Protein AF-A0A453GRD1-F1 (afdb_monomer_lite)

Sequence (127 aa):
RAIRDCYRELGKIKGSVKLEPCDDDVVLDFDHTTMMFQKCTYQVGTLKFTRFIKRGLASSKDWAHNYHFVSALRHPAAMQVENFFHPECVVVSEVNGSFDKWLNTIETPELFTEEGDMCPILRKMVK

Foldseek 3Di:
DWWQFDDDPDDDLPFGWTKAFDPQQFDAAPVRDTDQWGWIWTDRHPDIDIWIKHFDDLVDPCQVVCLVVQQPDDDPLDWHFDGAIPPGMTTIHDDRHDPVSVVVVDDPCQQAPPVGHGDVVVVVSVD

Radius of gyration: 18.08 Å; chains: 1; bounding box: 41×34×55 Å

Organism: Aegilops tauschii subsp. strangulata (NCBI:txid200361)

pLDDT: mean 70.72, std 14.49, range [31.41, 90.38]

Secondary structure (DSSP, 8-state):
-PPPB----S----S-EEEEEEEEEEEE-TTSPEEEEEEEEEEETTEEEEEEEEEPPTT-TTHHHHHHHHHH---TTS--EEEEETTTEEEE------HHHHHHHS-GGGTB-TTSPBPHHHHHH--

Structure (mmCIF, N/CA/C/O backbone):
data_AF-A0A453GRD1-F1
#
_entry.id   AF-A0A453GRD1-F1
#
loop_
_atom_site.group_PDB
_atom_site.id
_atom_site.type_symbol
_atom_site.label_atom_id
_atom_site.label_alt_id
_atom_site.label_comp_id
_atom_site.label_asym_id
_atom_site.label_entity_id
_atom_site.label_seq_id
_atom_site.pdbx_PDB_ins_code
_atom_site.Cartn_x
_atom_site.Cartn_y
_atom_site.Cartn_z
_atom_site.occupancy
_atom_site.B_iso_or_equiv
_atom_site.auth_seq_id
_atom_site.auth_comp_id
_atom_site.auth_asym_id
_atom_site.auth_atom_id
_atom_site.pdbx_PDB_model_num
ATOM 1 N N . ARG A 1 1 ? -0.576 2.178 22.060 1.00 31.41 1 ARG A N 1
ATOM 2 C CA . ARG A 1 1 ? -1.767 3.040 22.298 1.00 31.41 1 ARG A CA 1
ATOM 3 C C . ARG A 1 1 ? -2.905 2.451 21.464 1.00 31.41 1 ARG A C 1
ATOM 5 O O . ARG A 1 1 ? -2.693 2.292 20.273 1.00 31.41 1 ARG A O 1
ATOM 12 N N . ALA A 1 2 ? -4.023 2.029 22.060 1.00 31.98 2 ALA A N 1
ATOM 13 C CA . ALA A 1 2 ? -5.109 1.375 21.318 1.00 31.98 2 ALA A CA 1
ATOM 14 C C . ALA A 1 2 ? -5.806 2.377 20.382 1.00 31.98 2 ALA A C 1
ATOM 16 O O . ALA A 1 2 ? -6.213 3.448 20.830 1.00 31.98 2 ALA A O 1
ATOM 17 N N . ILE A 1 3 ? -5.906 2.038 1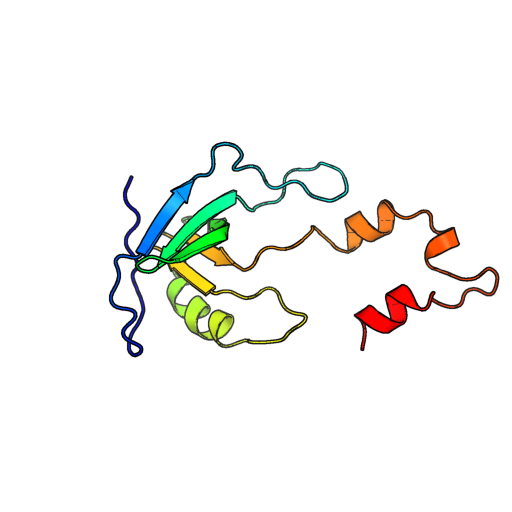9.097 1.00 40.28 3 ILE A N 1
ATOM 18 C CA . ILE A 1 3 ? -6.510 2.878 18.058 1.00 40.28 3 ILE A CA 1
ATOM 19 C C . ILE A 1 3 ? -7.983 2.462 17.920 1.00 40.28 3 ILE A C 1
ATOM 21 O O . ILE A 1 3 ? -8.272 1.274 17.785 1.00 40.28 3 ILE A O 1
ATOM 25 N N . ARG A 1 4 ? -8.918 3.417 18.032 1.00 43.22 4 ARG A N 1
ATOM 26 C CA . ARG A 1 4 ? -10.367 3.163 17.940 1.00 43.22 4 ARG A CA 1
ATOM 27 C C . ARG A 1 4 ? -10.839 3.307 16.492 1.00 43.22 4 ARG A C 1
ATOM 29 O O . ARG A 1 4 ? -10.543 4.312 15.854 1.00 43.22 4 ARG A O 1
ATOM 36 N N . ASP A 1 5 ? -11.559 2.296 16.014 1.00 47.84 5 ASP A N 1
ATOM 37 C CA . ASP A 1 5 ? -12.293 2.299 14.743 1.00 47.84 5 ASP A CA 1
ATOM 38 C C . ASP A 1 5 ? -13.484 3.262 14.863 1.00 47.84 5 ASP A C 1
ATOM 40 O O . ASP A 1 5 ? -14.199 3.220 15.870 1.00 47.84 5 ASP A O 1
ATOM 44 N N . CYS A 1 6 ? -13.650 4.178 13.909 1.00 46.25 6 CYS A N 1
ATOM 45 C CA . CYS A 1 6 ? -14.578 5.295 14.074 1.00 46.25 6 CYS A CA 1
ATOM 46 C C . CYS A 1 6 ? -15.806 5.269 13.159 1.00 46.25 6 CYS A C 1
ATOM 48 O O . CYS A 1 6 ? -16.755 5.966 13.497 1.00 46.25 6 CYS A O 1
ATOM 50 N N . TYR A 1 7 ? -15.852 4.519 12.047 1.00 52.12 7 TYR A N 1
ATOM 51 C CA . TYR A 1 7 ? -16.901 4.773 11.039 1.00 52.12 7 TYR A CA 1
ATOM 52 C C . TYR A 1 7 ? -17.274 3.564 10.153 1.00 52.12 7 TYR A C 1
ATOM 54 O O . TYR A 1 7 ? -17.029 3.565 8.945 1.00 52.12 7 TYR A O 1
ATOM 62 N N . ARG A 1 8 ? -17.955 2.554 10.720 1.00 51.94 8 ARG A N 1
ATOM 63 C CA . ARG A 1 8 ? -18.752 1.576 9.942 1.00 51.94 8 ARG A CA 1
ATOM 64 C C . ARG A 1 8 ? -20.162 1.379 10.516 1.00 51.94 8 ARG A C 1
ATOM 66 O O . ARG A 1 8 ? -20.321 0.842 11.604 1.00 51.94 8 ARG A O 1
ATOM 73 N N . GLU A 1 9 ? -21.172 1.667 9.701 1.00 42.62 9 GLU A N 1
ATOM 74 C CA . GLU A 1 9 ? -22.501 1.027 9.683 1.00 42.62 9 GLU A CA 1
ATOM 75 C C . GLU A 1 9 ? -22.768 0.654 8.204 1.00 42.62 9 GLU A C 1
ATOM 77 O O . GLU A 1 9 ? -22.380 1.418 7.330 1.00 42.62 9 GLU A O 1
ATOM 82 N N . LEU A 1 10 ? -23.319 -0.479 7.751 1.00 36.84 10 LEU A N 1
ATOM 83 C CA . LEU A 1 10 ? -24.022 -1.625 8.327 1.00 36.84 10 LEU A CA 1
ATOM 84 C C . LEU A 1 10 ? -23.494 -2.909 7.659 1.00 36.84 10 LEU A C 1
ATOM 86 O O . LEU A 1 10 ? -23.797 -3.222 6.513 1.00 36.84 10 LEU A O 1
ATOM 90 N N . GLY A 1 11 ? -22.716 -3.685 8.396 1.00 36.38 11 GLY A N 1
ATOM 91 C CA . GLY A 1 11 ? -22.256 -5.005 7.983 1.00 36.38 11 GLY A CA 1
ATOM 92 C C . GLY A 1 11 ? -21.507 -5.587 9.159 1.00 36.38 11 GLY A C 1
ATOM 93 O O . GLY A 1 11 ? -20.315 -5.342 9.309 1.00 36.38 11 GLY A O 1
ATOM 94 N N . LYS A 1 12 ? -22.244 -6.227 10.075 1.00 37.16 12 LYS A N 1
ATOM 95 C CA . LYS A 1 12 ? -21.746 -6.673 11.383 1.00 37.16 12 LYS A CA 1
ATOM 96 C C . LYS A 1 12 ? -20.637 -7.709 11.214 1.00 37.16 12 LYS A C 1
ATOM 98 O O . LYS A 1 12 ? -20.890 -8.907 11.307 1.00 37.16 12 LYS A O 1
ATOM 103 N N . ILE A 1 13 ? -19.398 -7.258 11.068 1.00 44.22 13 ILE A N 1
ATOM 104 C CA . ILE A 1 13 ? -18.280 -8.080 11.495 1.00 44.22 13 ILE A CA 1
ATOM 105 C C . ILE A 1 13 ? -18.273 -8.004 13.021 1.00 44.22 13 ILE A C 1
ATOM 107 O O . ILE A 1 13 ? -17.935 -6.978 13.606 1.00 44.22 13 ILE A O 1
ATOM 111 N N . LYS A 1 14 ? -18.750 -9.063 13.681 1.00 37.31 14 LYS A N 1
ATOM 112 C CA . LYS A 1 14 ? -18.683 -9.191 15.141 1.00 37.31 14 LYS A CA 1
ATOM 113 C C . LYS A 1 14 ? -17.214 -9.378 15.535 1.00 37.31 14 LYS A C 1
ATOM 115 O O . LYS A 1 14 ? -16.727 -10.502 15.575 1.00 37.31 14 LYS A O 1
ATOM 120 N N . GLY A 1 15 ? -16.497 -8.291 15.796 1.00 47.44 15 GLY A N 1
ATOM 121 C CA . GLY A 1 15 ? -15.107 -8.361 16.237 1.00 47.44 15 GLY A CA 1
ATOM 122 C C . GLY A 1 15 ? -14.529 -6.989 16.553 1.00 47.44 15 GLY A C 1
ATOM 123 O O . GLY A 1 15 ? -14.833 -6.014 15.876 1.00 47.44 15 GLY A O 1
ATOM 124 N N . SER A 1 16 ? -13.687 -6.910 17.583 1.00 55.78 16 SER A N 1
ATOM 125 C CA . SER A 1 16 ? -12.857 -5.729 17.818 1.00 55.78 16 SER A CA 1
ATOM 126 C C . SER A 1 16 ? -11.845 -5.595 16.684 1.00 55.78 16 SER A C 1
ATOM 128 O O . SER A 1 16 ? -11.146 -6.569 16.393 1.00 55.78 16 SER A O 1
ATOM 130 N N . VAL A 1 17 ? -11.743 -4.409 16.092 1.00 58.22 17 VAL A N 1
ATOM 131 C CA . VAL A 1 17 ? -10.702 -4.107 15.114 1.00 58.22 17 VAL A CA 1
ATOM 132 C C . VAL A 1 17 ? -9.498 -3.536 15.847 1.00 58.22 17 VAL A C 1
ATOM 134 O O . VAL A 1 17 ? -9.636 -2.613 16.652 1.00 58.22 17 VAL A O 1
ATOM 137 N N . LYS A 1 18 ? -8.322 -4.117 15.613 1.00 67.25 18 LYS A N 1
ATOM 138 C CA . LYS A 1 18 ? -7.068 -3.679 16.231 1.00 67.25 18 LYS A CA 1
ATOM 139 C C . LYS A 1 18 ? -6.032 -3.407 15.159 1.00 67.25 18 LYS A C 1
ATOM 141 O O . LYS A 1 18 ? -5.946 -4.151 14.183 1.00 67.25 18 LYS A O 1
ATOM 146 N N . LEU A 1 19 ? -5.266 -2.346 15.385 1.00 69.94 19 LEU A N 1
ATOM 147 C CA . LEU A 1 19 ? -4.117 -1.988 14.577 1.00 69.94 19 LEU A CA 1
ATOM 148 C C . LEU A 1 19 ? -2.869 -2.073 15.450 1.00 69.94 19 LEU A C 1
ATOM 150 O O . LEU A 1 19 ? -2.746 -1.344 16.438 1.00 69.94 19 LEU A O 1
ATOM 154 N N . GLU A 1 20 ? -1.983 -2.994 15.098 1.00 75.44 20 GLU A N 1
ATOM 155 C CA . GLU A 1 20 ? -0.733 -3.253 15.811 1.00 75.44 20 GLU A CA 1
ATOM 156 C C . GLU A 1 20 ? 0.436 -2.967 14.853 1.00 75.44 20 GLU A C 1
ATOM 158 O O . GLU A 1 20 ? 0.408 -3.455 13.719 1.00 75.44 20 GLU A O 1
ATOM 163 N N . PRO A 1 21 ? 1.421 -2.135 15.242 1.00 70.88 21 PRO A N 1
ATOM 164 C CA . PRO A 1 21 ? 2.616 -1.929 14.428 1.00 70.88 21 PRO A CA 1
ATOM 165 C C . PRO A 1 21 ? 3.384 -3.249 14.281 1.00 70.88 21 PRO A C 1
ATOM 167 O O . PRO A 1 21 ? 3.395 -4.060 15.206 1.00 70.88 21 PRO A O 1
ATOM 170 N N . CYS A 1 22 ? 3.991 -3.472 13.117 1.00 71.88 22 CYS A N 1
ATOM 171 C CA . CYS A 1 22 ? 4.928 -4.578 12.914 1.00 71.88 22 CYS A CA 1
ATOM 172 C C . CYS A 1 22 ? 6.333 -4.178 13.394 1.00 71.88 22 CYS A C 1
ATOM 174 O O . CYS A 1 22 ? 6.655 -2.994 13.376 1.00 71.88 22 CYS A O 1
ATOM 176 N N . ASP A 1 23 ? 7.158 -5.152 13.796 1.00 62.66 23 ASP A N 1
ATOM 177 C CA . ASP A 1 23 ? 8.540 -4.896 14.244 1.00 62.66 23 ASP A CA 1
ATOM 178 C C . ASP A 1 23 ? 9.418 -4.302 13.118 1.00 62.66 23 ASP A C 1
ATOM 180 O O . ASP A 1 23 ? 10.266 -3.459 13.392 1.00 62.66 23 ASP A O 1
ATOM 184 N N . ASP A 1 24 ? 9.130 -4.657 11.856 1.00 65.94 24 ASP A N 1
ATOM 185 C CA . ASP A 1 24 ? 9.629 -4.001 10.636 1.00 65.94 24 ASP A CA 1
ATOM 186 C C . ASP A 1 24 ? 8.506 -3.160 10.002 1.00 65.94 24 ASP A C 1
ATOM 188 O O . ASP A 1 24 ? 7.790 -3.607 9.096 1.00 65.94 24 ASP A O 1
ATOM 192 N N . ASP A 1 25 ? 8.285 -1.952 10.522 1.00 72.06 25 ASP A N 1
ATOM 193 C CA . ASP A 1 25 ? 7.210 -1.069 10.058 1.00 72.06 25 ASP A CA 1
ATOM 194 C C . ASP A 1 25 ? 7.579 -0.262 8.806 1.00 72.06 25 ASP A C 1
ATOM 196 O O . ASP A 1 25 ? 6.686 0.299 8.169 1.00 72.06 25 ASP A O 1
ATOM 200 N N . VAL A 1 26 ? 8.858 -0.231 8.427 1.00 81.12 26 VAL A N 1
ATOM 201 C CA . VAL A 1 26 ? 9.353 0.497 7.257 1.00 81.12 26 VAL A CA 1
ATOM 202 C C . VAL A 1 26 ? 9.030 -0.278 5.985 1.00 81.12 26 VAL A C 1
ATOM 204 O O . VAL A 1 26 ? 9.516 -1.385 5.760 1.00 81.12 26 VAL A O 1
ATOM 207 N N . VAL A 1 27 ? 8.231 0.333 5.115 1.00 85.94 27 VAL A N 1
ATOM 208 C CA . VAL A 1 27 ? 7.977 -0.191 3.771 1.00 85.94 27 VAL A CA 1
ATOM 209 C C . VAL A 1 27 ? 9.018 0.396 2.823 1.00 85.94 27 VAL A C 1
ATOM 211 O O . VAL A 1 27 ? 9.165 1.617 2.744 1.00 85.94 27 VAL A O 1
ATOM 214 N N . LEU A 1 28 ? 9.750 -0.469 2.123 1.00 89.81 28 LEU A N 1
ATOM 215 C CA . LEU A 1 28 ? 10.747 -0.072 1.132 1.00 89.81 28 LEU A CA 1
ATOM 216 C C . LEU A 1 28 ? 10.160 -0.134 -0.276 1.00 89.81 28 LEU A C 1
ATOM 218 O O . LEU A 1 28 ? 9.356 -1.008 -0.590 1.00 89.81 28 LEU A O 1
ATOM 222 N N . ASP A 1 29 ? 10.586 0.808 -1.103 1.00 89.25 29 ASP A N 1
ATOM 223 C CA . ASP A 1 29 ? 10.310 0.847 -2.532 1.00 89.25 29 ASP A CA 1
ATOM 224 C C . ASP A 1 29 ? 11.367 0.033 -3.312 1.00 89.25 29 ASP A C 1
ATOM 226 O O . ASP A 1 29 ? 12.332 -0.472 -2.731 1.00 89.25 29 ASP A O 1
ATOM 230 N N . PHE A 1 30 ? 11.212 -0.080 -4.635 1.00 86.31 30 PHE A N 1
ATOM 231 C CA . PHE A 1 30 ? 12.112 -0.863 -5.500 1.00 86.31 30 PHE A CA 1
ATOM 232 C C . PHE A 1 30 ? 13.575 -0.393 -5.477 1.00 86.31 30 PHE A C 1
ATOM 234 O O . PHE A 1 30 ? 14.484 -1.192 -5.669 1.00 86.31 30 PHE A O 1
ATOM 241 N N . ASP A 1 31 ? 13.808 0.890 -5.209 1.00 87.00 31 ASP A N 1
ATOM 242 C CA . ASP A 1 31 ? 15.133 1.510 -5.085 1.00 87.00 31 ASP A CA 1
ATOM 243 C C . ASP A 1 31 ? 15.674 1.498 -3.639 1.00 87.00 31 ASP A C 1
ATOM 245 O O . ASP A 1 31 ? 16.620 2.218 -3.318 1.00 87.00 31 ASP A O 1
ATOM 249 N N . HIS A 1 32 ? 15.054 0.716 -2.748 1.00 88.19 32 HIS A N 1
ATOM 250 C CA . HIS A 1 32 ? 15.334 0.662 -1.310 1.00 88.19 32 HIS A CA 1
ATOM 251 C C . HIS A 1 32 ? 15.091 1.971 -0.544 1.00 88.19 32 HIS A C 1
ATOM 253 O O . HIS A 1 32 ? 15.468 2.082 0.625 1.00 88.19 32 HIS A O 1
ATOM 259 N N . THR A 1 33 ? 14.427 2.959 -1.146 1.00 90.38 33 THR A N 1
ATOM 260 C CA . THR A 1 33 ? 13.990 4.146 -0.407 1.00 90.38 33 THR A CA 1
ATOM 261 C C . THR A 1 33 ? 12.753 3.841 0.431 1.00 90.38 33 THR A C 1
ATOM 263 O O . THR A 1 33 ? 11.918 3.006 0.084 1.00 90.38 33 THR A O 1
ATOM 266 N N . THR A 1 34 ? 12.610 4.530 1.560 1.00 89.62 34 THR A N 1
ATOM 267 C CA . THR A 1 34 ? 11.435 4.391 2.423 1.00 89.62 34 THR A CA 1
ATOM 268 C C . THR A 1 34 ? 10.198 5.012 1.774 1.00 89.62 34 THR A C 1
ATOM 270 O O . THR A 1 34 ? 10.183 6.194 1.424 1.00 89.62 34 THR A O 1
ATOM 273 N N . MET A 1 35 ? 9.125 4.232 1.669 1.00 88.31 35 MET A N 1
ATOM 274 C CA . MET A 1 35 ? 7.809 4.720 1.271 1.00 88.31 35 MET A CA 1
ATOM 275 C C . MET A 1 35 ? 7.126 5.457 2.431 1.00 88.31 35 MET A C 1
ATOM 277 O O . MET A 1 35 ? 7.388 5.203 3.603 1.00 88.31 35 MET A O 1
ATOM 281 N N . MET A 1 36 ? 6.153 6.321 2.125 1.00 85.06 36 MET A N 1
ATOM 282 C CA . MET A 1 36 ? 5.334 7.014 3.141 1.00 85.06 36 MET A CA 1
ATOM 283 C C . MET A 1 36 ? 4.266 6.114 3.800 1.00 85.06 36 MET A C 1
ATOM 285 O O . MET A 1 36 ? 3.220 6.600 4.243 1.00 85.06 36 MET A O 1
ATOM 289 N N . PHE A 1 37 ? 4.500 4.805 3.829 1.00 87.06 37 PHE A N 1
ATOM 290 C CA . PHE A 1 37 ? 3.609 3.811 4.409 1.00 87.06 37 PHE A CA 1
ATOM 291 C C . PHE A 1 37 ? 4.282 3.138 5.597 1.00 87.06 37 PHE A C 1
ATOM 293 O O . PHE A 1 37 ? 5.496 2.947 5.596 1.00 87.06 37 PHE A O 1
ATOM 300 N N . GLN A 1 38 ? 3.480 2.742 6.583 1.00 86.62 38 GLN A N 1
ATOM 301 C CA . GLN A 1 38 ? 3.938 1.840 7.636 1.00 86.62 38 GLN A CA 1
ATOM 302 C C . GLN A 1 38 ? 3.223 0.499 7.535 1.00 86.62 38 GLN A C 1
ATOM 304 O O . GLN A 1 38 ? 2.033 0.451 7.210 1.00 86.62 38 GLN A O 1
ATOM 309 N N . LYS A 1 39 ? 3.923 -0.585 7.856 1.00 85.94 39 LYS A N 1
ATOM 310 C CA . LYS A 1 39 ? 3.330 -1.920 7.930 1.00 85.94 39 LYS A CA 1
ATOM 311 C C . LYS A 1 39 ? 2.592 -2.105 9.255 1.00 85.94 39 LYS A C 1
ATOM 313 O O . LYS A 1 39 ? 3.098 -1.768 10.326 1.00 85.94 39 LYS A O 1
ATOM 318 N N . CYS A 1 40 ? 1.381 -2.644 9.191 1.00 81.12 40 CYS A N 1
ATOM 319 C CA . CYS A 1 40 ? 0.588 -2.948 10.373 1.00 81.12 40 CYS A CA 1
ATOM 320 C C . CYS A 1 40 ? -0.102 -4.304 10.255 1.00 81.12 40 CYS A C 1
ATOM 322 O O . CYS A 1 40 ? -0.392 -4.799 9.161 1.00 81.12 40 CYS A O 1
ATOM 324 N N . THR A 1 41 ? -0.423 -4.873 11.411 1.00 81.62 41 THR A N 1
ATOM 325 C CA . THR A 1 41 ? -1.377 -5.970 11.513 1.00 81.62 41 THR A CA 1
ATOM 326 C C . THR A 1 41 ? -2.764 -5.392 11.761 1.00 81.62 41 THR A C 1
ATOM 328 O O . THR A 1 41 ? -3.013 -4.737 12.775 1.00 81.62 41 THR A O 1
ATOM 331 N N . TYR A 1 42 ? -3.664 -5.648 10.818 1.00 74.88 42 TYR A N 1
ATOM 332 C CA . TYR A 1 42 ? -5.080 -5.324 10.862 1.00 74.88 42 TYR A CA 1
ATOM 333 C C . TYR A 1 42 ? -5.863 -6.584 11.242 1.00 74.88 42 TYR A C 1
ATOM 335 O O . TYR A 1 42 ? -5.964 -7.531 10.462 1.00 74.88 42 TYR A O 1
ATOM 343 N N . GLN A 1 43 ? -6.394 -6.625 12.464 1.00 74.44 43 GLN A N 1
ATOM 344 C CA . GLN A 1 43 ? -7.187 -7.758 12.942 1.00 74.44 43 GLN A CA 1
ATOM 345 C C . GLN A 1 43 ? -8.677 -7.442 12.878 1.00 74.44 43 GLN A C 1
ATOM 347 O O . GLN A 1 43 ? -9.114 -6.421 13.403 1.00 74.44 43 GLN A O 1
ATOM 352 N N . VAL A 1 44 ? -9.461 -8.359 12.315 1.00 71.00 44 VAL A N 1
ATOM 353 C CA . VAL A 1 44 ? -10.920 -8.295 12.264 1.00 71.00 44 VAL A CA 1
ATOM 354 C C . VAL A 1 44 ? -11.500 -9.606 12.799 1.00 71.00 44 VAL A C 1
ATOM 356 O O . VAL A 1 44 ? -11.513 -10.632 12.119 1.00 71.00 44 VAL A O 1
ATOM 359 N N . GLY A 1 45 ? -11.984 -9.588 14.044 1.00 72.50 45 GLY A N 1
ATOM 360 C CA . GLY A 1 45 ? -12.426 -10.814 14.714 1.00 72.50 45 GLY A CA 1
ATOM 361 C C . GLY A 1 45 ? -11.252 -11.778 14.913 1.00 72.50 45 GLY A C 1
ATOM 362 O O . GLY A 1 45 ? -10.283 -11.432 15.587 1.00 72.50 45 GLY A O 1
ATOM 363 N N . THR A 1 46 ? -11.326 -12.978 14.335 1.00 74.62 46 THR A N 1
ATOM 364 C CA . THR A 1 46 ? -10.238 -13.976 14.353 1.00 74.62 46 THR A CA 1
ATOM 365 C C . THR A 1 46 ? -9.270 -13.845 13.178 1.00 74.62 46 THR A C 1
ATOM 367 O O . THR A 1 46 ? -8.192 -14.435 13.215 1.00 74.62 46 THR A O 1
ATOM 370 N N . LEU A 1 47 ? -9.628 -13.082 12.143 1.00 75.19 47 LEU A N 1
ATOM 371 C CA . LEU A 1 47 ? -8.807 -12.917 10.950 1.00 75.19 47 LEU A CA 1
ATOM 372 C C . LEU A 1 47 ? -7.771 -11.820 11.183 1.00 75.19 47 LEU A C 1
ATOM 374 O O . LEU A 1 47 ? -8.108 -10.731 11.649 1.00 75.19 47 LEU A O 1
ATOM 378 N N . LYS A 1 48 ? -6.515 -12.106 10.848 1.00 77.94 48 LYS A N 1
ATOM 379 C CA . LYS A 1 48 ? -5.416 -11.142 10.869 1.00 77.94 48 LYS A CA 1
ATOM 380 C C . LYS A 1 48 ? -4.914 -10.937 9.451 1.00 77.94 48 LYS A C 1
ATOM 382 O O . LYS A 1 48 ? -4.672 -11.902 8.732 1.00 77.94 48 LYS A O 1
ATOM 387 N N . PHE A 1 49 ? -4.747 -9.680 9.083 1.00 80.69 49 PHE A N 1
ATOM 388 C CA . PHE A 1 49 ? -4.238 -9.257 7.794 1.00 80.69 49 PHE A CA 1
ATOM 389 C C . PHE A 1 49 ? -3.035 -8.362 8.017 1.00 80.69 49 PHE A C 1
ATOM 391 O O . PHE A 1 49 ? -3.003 -7.578 8.964 1.00 80.69 49 PHE A O 1
ATOM 398 N N . THR A 1 50 ? -2.070 -8.442 7.120 1.00 82.81 50 THR A N 1
ATOM 399 C CA . THR A 1 50 ? -1.027 -7.431 7.018 1.00 82.81 50 THR A CA 1
ATOM 400 C C . THR A 1 50 ? -1.484 -6.384 6.013 1.00 82.81 50 THR A C 1
ATOM 402 O O . THR A 1 50 ? -2.086 -6.714 4.986 1.00 82.81 50 THR A O 1
ATOM 405 N N . ARG A 1 51 ? -1.341 -5.112 6.383 1.00 86.81 51 ARG A N 1
ATOM 406 C CA . ARG A 1 51 ? -1.778 -3.963 5.588 1.00 86.81 51 ARG A CA 1
ATOM 407 C C . ARG A 1 51 ? -0.829 -2.801 5.759 1.00 86.81 51 ARG A C 1
ATOM 409 O O . ARG A 1 51 ? -0.083 -2.732 6.739 1.00 86.81 51 ARG A O 1
ATOM 416 N N . PHE A 1 52 ? -0.915 -1.856 4.835 1.00 88.12 52 PHE A N 1
ATOM 417 C CA . PHE A 1 52 ? -0.201 -0.598 4.945 1.00 88.12 52 PHE A CA 1
ATOM 418 C C . PHE A 1 52 ?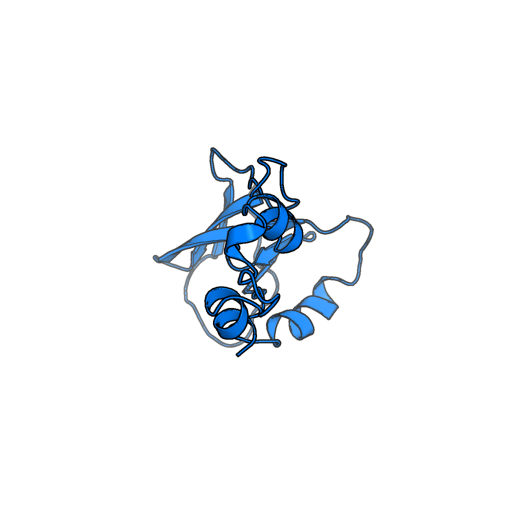 -1.097 0.473 5.544 1.00 88.12 52 PHE A C 1
ATOM 420 O O . PHE A 1 52 ? -2.302 0.518 5.296 1.00 88.12 52 PHE A O 1
ATOM 427 N N . ILE A 1 53 ? -0.494 1.353 6.334 1.00 86.12 53 ILE A N 1
ATOM 428 C CA . ILE A 1 53 ? -1.136 2.570 6.800 1.00 86.12 53 ILE A CA 1
ATOM 429 C C . ILE A 1 53 ? -0.463 3.794 6.223 1.00 86.12 53 ILE A C 1
ATOM 431 O O . ILE A 1 53 ? 0.763 3.882 6.159 1.00 86.12 53 ILE A O 1
ATOM 435 N N . LYS A 1 54 ? -1.290 4.774 5.879 1.00 84.12 54 LYS A N 1
ATOM 436 C CA . LYS A 1 54 ? -0.856 6.132 5.587 1.00 84.12 54 LYS A CA 1
ATOM 437 C C . LYS A 1 54 ? -1.417 7.064 6.647 1.00 84.12 54 LYS A C 1
ATOM 439 O O . LYS A 1 54 ? -2.630 7.114 6.859 1.00 84.12 54 LYS A O 1
ATOM 444 N N . ARG A 1 55 ? -0.532 7.805 7.309 1.00 78.38 55 ARG A N 1
ATOM 445 C CA . ARG A 1 55 ? -0.925 8.855 8.252 1.00 78.38 55 ARG A CA 1
ATOM 446 C C . ARG A 1 55 ? -1.161 10.153 7.486 1.00 78.38 55 ARG A C 1
ATOM 448 O O . ARG A 1 55 ? -0.338 10.545 6.662 1.00 78.38 55 ARG A O 1
ATOM 455 N N . GLY A 1 56 ? -2.297 10.784 7.745 1.00 70.50 56 GLY A N 1
ATOM 456 C CA . GLY A 1 56 ? -2.594 12.136 7.302 1.00 70.50 56 GLY A CA 1
ATOM 457 C C . GLY A 1 56 ? -1.728 13.165 8.028 1.00 70.50 56 GLY A C 1
ATOM 458 O O . GLY A 1 56 ? -1.089 12.878 9.044 1.00 70.50 56 GLY A O 1
ATOM 459 N N . LEU A 1 57 ? -1.691 14.371 7.465 1.00 70.12 57 LEU A N 1
ATOM 460 C CA . LEU A 1 57 ? -1.142 15.538 8.143 1.00 70.12 57 LEU A CA 1
ATOM 461 C C . LEU A 1 57 ? -2.186 16.072 9.120 1.00 70.12 57 LEU A C 1
ATOM 463 O O . LEU A 1 57 ? -3.281 16.399 8.672 1.00 70.12 57 LEU A O 1
ATOM 467 N N . ALA A 1 58 ? -1.785 16.297 10.378 1.00 63.47 58 ALA A N 1
ATOM 468 C CA . ALA A 1 58 ? -2.638 16.766 11.484 1.00 63.47 58 ALA A CA 1
ATOM 469 C C . ALA A 1 58 ? -3.439 18.058 11.215 1.00 63.47 58 ALA A C 1
ATOM 471 O O . ALA A 1 58 ? -4.307 18.441 11.998 1.00 63.47 58 ALA A O 1
ATOM 472 N N . SER A 1 59 ? -3.110 18.788 10.148 1.00 62.12 59 SER A N 1
ATOM 473 C CA . SER A 1 59 ? -3.827 19.980 9.695 1.00 62.12 59 SER A CA 1
ATOM 474 C C . SER A 1 59 ? -5.061 19.665 8.844 1.00 62.12 59 SER A C 1
ATOM 476 O O . SER A 1 59 ? -5.843 20.569 8.544 1.00 62.12 59 SER A O 1
ATOM 478 N N . SER A 1 60 ? -5.247 18.415 8.426 1.00 60.50 60 SER A N 1
ATOM 479 C CA . SER A 1 60 ? -6.208 18.054 7.397 1.00 60.50 60 SER A CA 1
ATOM 480 C C . SER A 1 60 ? -7.516 17.558 8.012 1.00 60.50 60 SER A C 1
ATOM 482 O O . SER A 1 60 ? -7.775 16.369 8.170 1.00 60.50 60 SER A O 1
ATOM 484 N N . LYS A 1 61 ? -8.379 18.523 8.335 1.00 61.28 61 LYS A N 1
ATOM 485 C CA . LYS A 1 61 ? -9.637 18.305 9.065 1.00 61.28 61 LYS A CA 1
ATOM 486 C C . LYS A 1 61 ? -10.710 17.512 8.295 1.00 61.28 61 LYS A C 1
ATOM 488 O O . LYS A 1 61 ? -11.671 17.064 8.914 1.00 61.28 61 LYS A O 1
ATOM 493 N N . ASP A 1 62 ? -10.520 17.266 6.996 1.00 67.00 62 ASP A N 1
ATOM 494 C CA . ASP A 1 62 ? -11.567 16.739 6.101 1.00 67.00 62 ASP A CA 1
ATOM 495 C C . ASP A 1 62 ? -11.343 15.292 5.617 1.00 67.00 62 ASP A C 1
ATOM 497 O O . ASP A 1 62 ? -12.125 14.772 4.817 1.00 67.00 62 ASP A O 1
ATOM 501 N N . TRP A 1 63 ? -10.309 14.585 6.102 1.00 67.75 63 TRP A N 1
ATOM 502 C CA . TRP A 1 63 ? -10.021 13.209 5.647 1.00 67.75 63 TRP A CA 1
ATOM 503 C C . TRP A 1 63 ? -11.166 12.237 5.900 1.00 67.75 63 TRP A C 1
ATOM 505 O O . TRP A 1 63 ? -11.433 11.378 5.063 1.00 67.75 63 TRP A O 1
ATOM 515 N N . ALA A 1 64 ? -11.866 12.391 7.024 1.00 64.31 64 ALA A N 1
ATOM 516 C CA . ALA A 1 64 ? -12.996 11.532 7.359 1.00 64.31 64 ALA A CA 1
ATOM 517 C C . ALA A 1 64 ? -14.138 11.665 6.333 1.00 64.31 64 ALA A C 1
ATOM 519 O O . ALA A 1 64 ? -14.751 10.666 5.967 1.00 64.31 64 ALA A O 1
ATOM 520 N N . HIS A 1 65 ? -14.379 12.877 5.818 1.00 69.44 65 HIS A N 1
ATOM 521 C CA . HIS A 1 65 ? -15.404 13.129 4.800 1.00 69.44 65 HIS A CA 1
ATOM 522 C C . HIS A 1 65 ? -15.008 12.535 3.442 1.00 69.44 65 HIS A C 1
ATOM 524 O O . HIS A 1 65 ? -15.820 11.898 2.772 1.00 69.44 65 HIS A O 1
ATOM 530 N N . ASN A 1 66 ? -13.735 12.677 3.065 1.00 73.94 66 ASN A N 1
ATOM 531 C CA . ASN A 1 66 ? -13.219 12.151 1.801 1.00 73.94 66 ASN A CA 1
ATOM 532 C C . ASN A 1 66 ? -13.058 10.623 1.811 1.00 73.94 66 ASN A C 1
ATOM 534 O O . ASN A 1 66 ? -13.157 9.986 0.764 1.00 73.94 66 ASN A O 1
ATOM 538 N N . TYR A 1 67 ? -12.848 10.008 2.977 1.00 76.31 67 TYR A N 1
ATOM 539 C CA . TYR A 1 67 ? -12.645 8.565 3.102 1.00 76.31 67 TYR A CA 1
ATOM 540 C C . TYR A 1 67 ? -13.807 7.743 2.527 1.00 76.31 67 TYR A C 1
ATOM 542 O O . TYR A 1 67 ? -13.562 6.759 1.832 1.00 76.31 67 TYR A O 1
ATOM 550 N N . HIS A 1 68 ? -15.065 8.124 2.772 1.00 72.81 68 HIS A N 1
ATOM 551 C CA . HIS A 1 68 ? -16.211 7.374 2.239 1.00 72.81 68 HIS A CA 1
ATOM 552 C C . HIS A 1 68 ? -16.229 7.359 0.712 1.00 72.81 68 HIS A C 1
ATOM 554 O O . HIS A 1 68 ? -16.467 6.317 0.107 1.00 72.81 68 HIS A O 1
ATOM 560 N N . PHE A 1 69 ? -15.914 8.497 0.096 1.00 80.69 69 PHE A N 1
ATOM 561 C CA . PHE A 1 69 ? -15.781 8.587 -1.350 1.00 80.69 69 PHE A CA 1
ATOM 562 C C . PHE A 1 69 ? -14.630 7.708 -1.857 1.00 80.69 69 PHE A C 1
ATOM 564 O O . PHE A 1 69 ? -14.830 6.884 -2.745 1.00 80.69 69 PHE A O 1
ATOM 571 N N . VAL A 1 70 ? -13.441 7.818 -1.256 1.00 78.56 70 VAL A N 1
ATOM 572 C CA . VAL A 1 70 ? -12.257 7.073 -1.714 1.00 78.56 70 VAL A CA 1
ATOM 573 C C . VAL A 1 70 ? -12.399 5.562 -1.477 1.00 78.56 70 VAL A C 1
ATOM 575 O O . VAL A 1 70 ? -12.029 4.774 -2.339 1.00 78.56 70 VAL A O 1
ATOM 578 N N . SER A 1 71 ? -12.984 5.135 -0.355 1.00 79.62 71 SER A N 1
ATOM 579 C CA . SER A 1 71 ? -13.236 3.712 -0.054 1.00 79.62 71 SER A CA 1
ATOM 580 C C . SER A 1 71 ? -14.321 3.080 -0.936 1.00 79.62 71 SER A C 1
ATOM 582 O O . SER A 1 71 ? -14.354 1.855 -1.096 1.00 79.62 71 SER A O 1
ATOM 584 N N . ALA A 1 72 ? -15.198 3.890 -1.537 1.00 79.62 72 ALA A N 1
ATOM 585 C CA . ALA A 1 72 ? -16.181 3.423 -2.511 1.00 79.62 72 ALA A CA 1
ATOM 586 C C . ALA A 1 72 ? -15.563 3.141 -3.893 1.00 79.62 72 ALA A C 1
ATOM 588 O O . ALA A 1 72 ? -16.130 2.365 -4.666 1.00 79.62 72 ALA A O 1
ATOM 589 N N . LEU A 1 73 ? -14.397 3.718 -4.208 1.00 80.12 73 LEU A N 1
ATOM 590 C CA . LEU A 1 73 ? -13.693 3.473 -5.465 1.00 80.12 73 LEU A CA 1
ATOM 591 C C . LEU A 1 73 ? -13.026 2.093 -5.432 1.00 80.12 73 LEU A C 1
ATOM 593 O O . LEU A 1 73 ? -11.951 1.905 -4.867 1.00 80.12 73 LEU A O 1
ATOM 597 N N . ARG A 1 74 ? -13.676 1.108 -6.057 1.00 76.50 74 ARG A N 1
ATOM 598 C CA . ARG A 1 74 ? -13.158 -0.260 -6.176 1.00 76.50 74 ARG A CA 1
ATOM 599 C C . ARG A 1 74 ? -12.798 -0.561 -7.619 1.00 76.50 74 ARG A C 1
ATOM 601 O O . ARG A 1 74 ? -13.676 -0.748 -8.454 1.00 76.50 74 ARG A O 1
ATOM 608 N N . HIS A 1 75 ? -11.502 -0.646 -7.890 1.00 77.19 75 HIS A N 1
ATOM 609 C CA . HIS A 1 75 ? -10.975 -1.071 -9.179 1.00 77.19 75 HIS A CA 1
ATOM 610 C C . HIS A 1 75 ? -9.828 -2.071 -8.960 1.00 77.19 75 HIS A C 1
ATOM 612 O O . HIS A 1 75 ? -9.012 -1.833 -8.069 1.00 77.19 75 HIS A O 1
ATOM 618 N N . PRO A 1 76 ? -9.726 -3.170 -9.736 1.00 73.44 76 PRO A N 1
ATOM 619 C CA . PRO A 1 76 ? -8.666 -4.171 -9.558 1.00 73.44 76 PRO A CA 1
ATOM 620 C C . PRO A 1 76 ? -7.246 -3.609 -9.694 1.00 73.44 76 PRO A C 1
ATOM 622 O O . PRO A 1 76 ? -6.335 -4.080 -9.026 1.00 73.44 76 PRO A O 1
ATOM 625 N N . ALA A 1 77 ? -7.070 -2.585 -10.532 1.00 76.69 77 ALA A N 1
ATOM 626 C CA . ALA A 1 77 ? -5.785 -1.913 -10.743 1.00 76.69 77 ALA A CA 1
ATOM 627 C C . ALA A 1 77 ? -5.541 -0.704 -9.814 1.00 76.69 77 ALA A C 1
ATOM 629 O O . ALA A 1 77 ? -4.536 -0.017 -9.964 1.00 76.69 77 ALA A O 1
ATOM 630 N N . ALA A 1 78 ? -6.461 -0.394 -8.891 1.00 78.88 78 ALA A N 1
ATOM 631 C CA . ALA A 1 78 ? -6.301 0.718 -7.957 1.00 78.88 78 ALA A CA 1
ATOM 632 C C . ALA A 1 78 ? -5.948 0.209 -6.557 1.00 78.88 78 ALA A C 1
ATOM 634 O O . ALA A 1 78 ? -6.515 -0.773 -6.079 1.00 78.88 78 ALA A O 1
ATOM 635 N N . MET A 1 79 ? -5.055 0.929 -5.875 1.00 83.25 79 MET A N 1
ATOM 636 C CA . MET A 1 79 ? -4.814 0.719 -4.449 1.00 83.25 79 MET A CA 1
ATOM 637 C C . MET A 1 79 ? -6.114 0.968 -3.679 1.00 83.25 79 MET A C 1
ATOM 639 O O . MET A 1 79 ? -6.734 2.025 -3.818 1.00 83.25 79 MET A O 1
ATOM 643 N N . GLN A 1 80 ? -6.528 -0.003 -2.869 1.00 84.44 80 GLN A N 1
ATOM 644 C CA . GLN A 1 80 ? -7.804 0.057 -2.169 1.00 84.44 80 GLN A CA 1
ATOM 645 C C . GLN A 1 80 ? -7.639 0.694 -0.799 1.00 84.44 80 GLN A C 1
ATOM 647 O O . GLN A 1 80 ? -6.747 0.333 -0.034 1.00 84.44 80 GLN A O 1
ATOM 652 N N . VAL A 1 81 ? -8.542 1.615 -0.476 1.00 84.62 81 VAL A N 1
ATOM 653 C CA . VAL A 1 81 ? -8.690 2.170 0.867 1.00 84.62 81 VAL A CA 1
ATOM 654 C C . VAL A 1 81 ? -9.694 1.313 1.637 1.00 84.62 81 VAL A C 1
ATOM 656 O O . VAL A 1 81 ? -10.878 1.280 1.309 1.00 84.62 81 VAL A O 1
ATOM 659 N N . GLU A 1 82 ? -9.213 0.594 2.651 1.00 80.62 82 GLU A N 1
ATOM 660 C CA . GLU A 1 82 ? -9.986 -0.435 3.357 1.00 80.62 82 GLU A CA 1
ATOM 661 C C . GLU A 1 82 ? -10.616 0.061 4.665 1.00 80.62 82 GLU A C 1
ATOM 663 O O . GLU A 1 82 ? -11.693 -0.415 5.057 1.00 80.62 82 GLU A O 1
ATOM 668 N N . ASN A 1 83 ? -9.930 0.971 5.369 1.00 78.62 83 ASN A N 1
ATOM 669 C CA . ASN A 1 83 ? -10.424 1.524 6.628 1.00 78.62 83 ASN A CA 1
ATOM 670 C C . ASN A 1 83 ? -9.843 2.904 6.972 1.00 78.62 83 ASN A C 1
ATOM 672 O O . ASN A 1 83 ? -8.820 3.310 6.422 1.00 78.62 83 ASN A O 1
ATOM 676 N N . PHE A 1 84 ? -10.467 3.592 7.930 1.00 78.12 84 PHE A N 1
ATOM 677 C CA . PHE A 1 84 ? -9.973 4.836 8.520 1.00 78.12 84 PHE A CA 1
ATOM 678 C C . PHE A 1 84 ? -10.024 4.789 10.050 1.00 78.12 84 PHE A C 1
ATOM 680 O O . PHE A 1 84 ? -11.006 4.351 10.647 1.00 78.12 84 PHE A O 1
ATOM 687 N N . PHE A 1 85 ? -8.974 5.294 10.688 1.00 73.38 85 PHE A N 1
ATOM 688 C CA . PHE A 1 85 ? -8.823 5.376 12.132 1.00 73.38 85 PHE A CA 1
ATOM 689 C C . PHE A 1 85 ? -8.469 6.793 12.571 1.00 73.38 85 PHE A C 1
ATOM 691 O O . PHE A 1 85 ? -7.563 7.421 12.023 1.00 73.38 85 PHE A O 1
ATOM 698 N N . HIS A 1 86 ? -9.126 7.271 13.625 1.00 65.88 86 HIS A N 1
ATOM 699 C CA . HIS A 1 86 ? -8.826 8.574 14.208 1.00 65.88 86 HIS A CA 1
ATOM 700 C C . HIS A 1 86 ? -7.519 8.520 15.048 1.00 65.88 86 HIS A C 1
ATOM 702 O O . HIS A 1 86 ? -7.302 7.529 15.755 1.00 65.88 86 HIS A O 1
ATOM 708 N N . PRO A 1 87 ? -6.642 9.550 15.033 1.00 58.97 87 PRO A N 1
ATOM 709 C CA . PRO A 1 87 ? -6.856 10.869 14.446 1.00 58.97 87 PRO A CA 1
ATOM 710 C C . PRO A 1 87 ? -6.966 10.903 12.922 1.00 58.97 87 PRO A C 1
ATOM 712 O O . PRO A 1 87 ? -7.971 11.404 12.434 1.00 58.97 87 PRO A O 1
ATOM 715 N N . GLU A 1 88 ? -6.025 10.341 12.168 1.00 70.38 88 GLU A N 1
ATOM 716 C CA . GLU A 1 88 ? -5.990 10.504 10.705 1.00 70.38 88 GLU A CA 1
ATOM 717 C C . GLU A 1 88 ? -5.164 9.387 10.048 1.00 70.38 88 GLU A C 1
ATOM 719 O O . GLU A 1 88 ? -4.077 9.610 9.525 1.00 70.38 88 GLU A O 1
ATOM 724 N N . CYS A 1 89 ? -5.611 8.141 10.139 1.00 77.56 89 CYS A N 1
ATOM 725 C CA . CYS A 1 89 ? -4.865 6.991 9.635 1.00 77.56 89 CYS A CA 1
ATOM 726 C C . CYS A 1 89 ? -5.733 6.186 8.673 1.00 77.56 89 CYS A C 1
ATOM 728 O O . CYS A 1 89 ? -6.785 5.689 9.064 1.00 77.56 89 CYS A O 1
ATOM 730 N N . VAL A 1 90 ? -5.299 6.051 7.422 1.00 82.44 90 VAL A N 1
ATOM 731 C CA . VAL A 1 90 ? -5.998 5.253 6.410 1.00 82.44 90 VAL A CA 1
ATOM 732 C C . VAL A 1 90 ? -5.286 3.918 6.259 1.00 82.44 90 VAL A C 1
ATOM 734 O O . VAL A 1 90 ? -4.074 3.889 6.052 1.00 82.44 90 VAL A O 1
ATOM 737 N N . VAL A 1 91 ? -6.040 2.825 6.337 1.00 83.69 91 VAL A N 1
ATOM 738 C CA . VAL A 1 91 ? -5.567 1.484 5.990 1.00 83.69 91 VAL A CA 1
ATOM 739 C C . VAL A 1 91 ? -5.767 1.274 4.500 1.00 83.69 91 VAL A C 1
ATOM 741 O O . VAL A 1 91 ? -6.871 1.475 3.987 1.00 83.69 91 VAL A O 1
ATOM 744 N N . VAL A 1 92 ? -4.709 0.851 3.820 1.00 86.19 92 VAL A N 1
ATOM 745 C CA . VAL A 1 92 ? -4.716 0.559 2.390 1.00 86.19 92 VAL A CA 1
ATOM 746 C C . VAL A 1 92 ? -4.219 -0.856 2.115 1.00 86.19 92 VAL A C 1
ATOM 748 O O . VAL A 1 92 ? -3.496 -1.449 2.924 1.00 86.19 92 VAL A O 1
ATOM 751 N N . SER A 1 93 ? -4.619 -1.398 0.968 1.00 85.44 93 SER A N 1
ATOM 752 C CA . SER A 1 93 ? -4.074 -2.650 0.446 1.00 85.44 93 SER A CA 1
ATOM 753 C C . SER A 1 93 ? -2.556 -2.553 0.271 1.00 85.44 93 SER A C 1
ATOM 755 O O . SER A 1 93 ? -2.029 -1.480 -0.026 1.00 85.44 93 SER A O 1
ATOM 757 N N . GLU A 1 94 ? -1.854 -3.676 0.416 1.00 86.06 94 GLU A N 1
ATOM 758 C CA . GLU A 1 94 ? -0.417 -3.727 0.136 1.00 86.06 94 GLU A CA 1
ATOM 759 C C . GLU A 1 94 ? -0.136 -3.405 -1.339 1.00 86.06 94 GLU A C 1
ATOM 761 O O . GLU A 1 94 ? -0.916 -3.752 -2.229 1.00 86.06 94 GLU A O 1
ATOM 766 N N . VAL A 1 95 ? 0.981 -2.722 -1.580 1.00 85.06 95 VAL A N 1
ATOM 767 C CA . VAL A 1 95 ? 1.489 -2.382 -2.913 1.00 85.06 95 VAL A CA 1
ATOM 768 C C . VAL A 1 95 ? 2.984 -2.679 -2.965 1.00 85.06 95 VAL A C 1
ATOM 770 O O . VAL A 1 95 ? 3.668 -2.579 -1.952 1.00 85.06 95 VAL A O 1
ATOM 773 N N . ASN A 1 96 ? 3.501 -3.032 -4.141 1.00 82.62 96 ASN A N 1
ATOM 774 C CA . ASN A 1 96 ? 4.892 -3.480 -4.280 1.00 82.62 96 ASN A CA 1
ATOM 775 C C . ASN A 1 96 ? 5.912 -2.342 -4.450 1.00 82.62 96 ASN A C 1
ATOM 777 O O . ASN A 1 96 ? 7.094 -2.623 -4.584 1.00 82.62 96 ASN A O 1
ATOM 781 N N . GLY A 1 97 ? 5.469 -1.083 -4.469 1.00 84.81 97 GLY A N 1
ATOM 782 C CA . GLY A 1 97 ? 6.328 0.075 -4.715 1.00 84.81 97 GLY A CA 1
ATOM 783 C C . GLY A 1 97 ? 5.749 1.010 -5.770 1.00 84.81 97 GLY A C 1
ATOM 784 O O . GLY A 1 97 ? 4.597 0.865 -6.193 1.00 84.81 97 GLY A O 1
ATOM 785 N N . SER A 1 98 ? 6.551 1.985 -6.178 1.00 86.75 98 SER A N 1
ATOM 786 C CA . SER A 1 98 ? 6.175 2.993 -7.166 1.00 86.75 98 SER A CA 1
ATOM 787 C C . SER A 1 98 ? 6.549 2.528 -8.575 1.00 86.75 98 SER A C 1
ATOM 789 O O . SER A 1 98 ? 7.628 1.982 -8.803 1.00 86.75 98 SER A O 1
ATOM 791 N N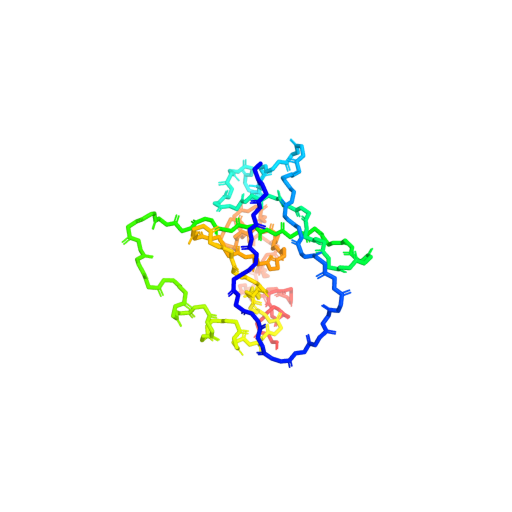 . PHE A 1 99 ? 5.644 2.728 -9.537 1.00 82.81 99 PHE A N 1
ATOM 792 C CA . PHE A 1 99 ? 5.838 2.260 -10.914 1.00 82.81 99 PHE A CA 1
ATOM 793 C C . PHE A 1 99 ? 7.037 2.924 -11.605 1.00 82.81 99 PHE A C 1
ATOM 795 O O . PHE A 1 99 ? 7.769 2.261 -12.331 1.00 82.81 99 PHE A O 1
ATOM 802 N N . ASP A 1 100 ? 7.260 4.214 -11.360 1.00 80.62 100 ASP A N 1
ATOM 803 C CA . ASP A 1 100 ? 8.399 4.975 -11.882 1.00 80.62 100 ASP A CA 1
ATOM 804 C C . ASP A 1 100 ? 9.738 4.406 -11.399 1.00 80.62 100 ASP A C 1
ATOM 806 O O . ASP A 1 100 ? 10.667 4.240 -12.187 1.00 80.62 100 ASP A O 1
ATOM 810 N N . LYS A 1 101 ? 9.828 4.044 -10.118 1.00 84.44 101 LYS A N 1
ATOM 811 C CA . LYS A 1 101 ? 11.033 3.433 -9.551 1.00 84.44 101 LYS A CA 1
ATOM 812 C C . LYS A 1 101 ? 11.242 2.017 -10.052 1.00 84.44 101 LYS A C 1
ATOM 814 O O . LYS A 1 101 ? 12.357 1.689 -10.436 1.00 84.44 101 LYS A O 1
ATOM 819 N N . TRP A 1 102 ? 10.180 1.213 -10.119 1.00 84.38 102 TRP A N 1
ATOM 820 C CA . TRP A 1 102 ? 10.232 -0.110 -10.744 1.00 84.38 102 TRP A CA 1
ATOM 821 C C . TRP A 1 102 ? 10.782 -0.029 -12.172 1.00 84.38 102 TRP A C 1
ATOM 823 O O . TRP A 1 102 ? 11.712 -0.755 -12.512 1.00 84.38 102 TRP A O 1
ATOM 833 N N . LEU A 1 103 ? 10.281 0.916 -12.974 1.00 79.38 103 LEU A N 1
ATOM 834 C CA . LEU A 1 103 ? 10.734 1.132 -14.348 1.00 79.38 103 LEU A CA 1
ATOM 835 C C . LEU A 1 103 ? 12.240 1.424 -14.426 1.00 79.38 103 LEU A C 1
ATOM 837 O O . LEU A 1 103 ? 12.902 0.943 -15.336 1.00 79.38 103 LEU A O 1
ATOM 841 N N . ASN A 1 104 ? 12.783 2.163 -13.455 1.00 77.81 104 ASN A N 1
ATOM 842 C CA . ASN A 1 104 ? 14.209 2.495 -13.385 1.00 77.81 104 ASN A CA 1
ATOM 843 C C . ASN A 1 104 ? 15.095 1.342 -12.883 1.00 77.81 104 ASN A C 1
ATOM 845 O O . ASN A 1 104 ? 16.312 1.409 -13.039 1.00 77.81 104 ASN A O 1
ATOM 849 N N . THR A 1 105 ? 14.516 0.308 -12.263 1.00 73.44 105 THR A N 1
ATOM 850 C CA . THR A 1 105 ? 15.256 -0.902 -11.852 1.00 73.44 105 THR A CA 1
ATOM 851 C C . THR A 1 105 ? 15.353 -1.956 -12.947 1.00 73.44 105 THR A C 1
ATOM 853 O O . THR A 1 105 ? 16.163 -2.873 -12.840 1.00 73.44 105 THR A O 1
ATOM 856 N N . ILE A 1 106 ? 14.536 -1.835 -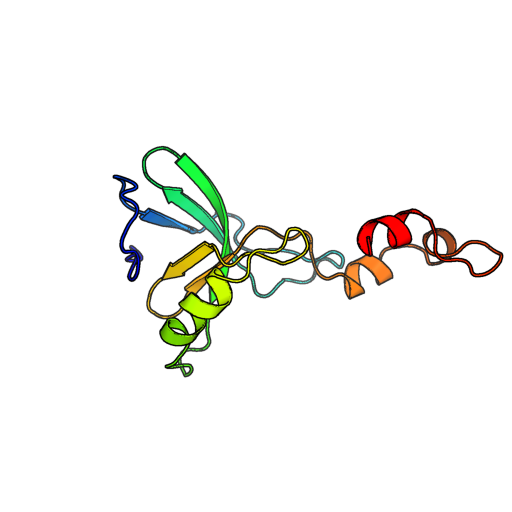13.992 1.00 69.81 106 ILE A N 1
ATOM 857 C CA . ILE A 1 106 ? 14.554 -2.741 -15.135 1.00 69.81 106 ILE A CA 1
ATOM 858 C C . ILE A 1 106 ? 15.538 -2.184 -16.146 1.00 69.81 106 ILE A C 1
ATOM 860 O O . ILE A 1 106 ? 15.474 -1.006 -16.505 1.00 69.81 106 ILE A O 1
ATOM 864 N N . GLU A 1 107 ? 16.440 -3.028 -16.633 1.00 65.50 107 GLU A N 1
ATOM 865 C CA . GLU A 1 107 ? 17.267 -2.645 -17.765 1.00 65.50 107 GLU A CA 1
ATOM 866 C C . GLU A 1 107 ? 16.334 -2.347 -18.949 1.00 65.50 107 GLU A C 1
ATOM 868 O O . GLU A 1 107 ? 15.562 -3.195 -19.386 1.00 65.50 107 GLU A O 1
ATOM 873 N N . THR A 1 108 ? 16.382 -1.120 -19.472 1.00 57.03 108 THR A N 1
ATOM 874 C CA . THR A 1 108 ? 15.608 -0.653 -20.634 1.00 57.03 108 THR A CA 1
ATOM 875 C C . THR A 1 108 ? 15.480 -1.646 -21.803 1.00 57.03 108 THR A C 1
ATOM 877 O O . THR A 1 108 ? 14.390 -1.677 -22.384 1.00 57.03 108 THR A O 1
ATOM 880 N N . PRO A 1 109 ? 16.492 -2.476 -22.155 1.00 55.62 109 PRO A N 1
ATOM 881 C CA . PRO A 1 109 ? 16.330 -3.545 -23.150 1.00 55.62 109 PRO A CA 1
ATOM 882 C C . PRO A 1 109 ? 15.246 -4.598 -22.839 1.00 55.62 109 PRO A C 1
ATOM 884 O O . PRO A 1 109 ? 14.826 -5.308 -23.745 1.00 55.62 109 PRO A O 1
ATOM 887 N N . GLU A 1 110 ? 14.748 -4.708 -21.605 1.00 60.06 110 GLU A N 1
ATOM 888 C CA . GLU A 1 110 ? 13.667 -5.642 -21.244 1.00 60.06 110 GLU A CA 1
ATOM 889 C C . GLU A 1 110 ? 12.256 -5.048 -21.424 1.00 60.06 110 GLU A C 1
ATOM 891 O O . GLU A 1 110 ? 11.257 -5.777 -21.425 1.00 60.06 110 GLU A O 1
ATOM 896 N N . LEU A 1 111 ? 12.141 -3.725 -21.588 1.00 63.91 111 LEU A N 1
ATOM 897 C CA . LEU A 1 111 ? 10.858 -3.009 -21.659 1.00 63.91 111 LEU A CA 1
ATOM 898 C C . LEU A 1 111 ? 10.407 -2.711 -23.086 1.00 63.91 111 LEU A C 1
ATOM 900 O O . LEU A 1 111 ? 9.203 -2.585 -23.334 1.00 63.91 111 LEU A O 1
ATOM 904 N N . PHE A 1 112 ? 11.361 -2.627 -24.008 1.00 67.94 112 PHE A N 1
ATOM 905 C CA . PHE A 1 112 ? 11.124 -2.383 -25.420 1.00 67.94 112 PHE A CA 1
ATOM 906 C C . PHE A 1 112 ? 11.907 -3.393 -26.248 1.00 67.94 112 PHE A C 1
ATOM 908 O O . PHE A 1 112 ? 13.041 -3.721 -25.911 1.00 67.94 112 PHE A O 1
ATOM 915 N N . THR A 1 113 ? 11.311 -3.881 -27.333 1.00 69.56 113 THR A N 1
ATOM 916 C CA . THR A 1 113 ? 12.050 -4.683 -28.311 1.00 69.56 113 THR A CA 1
ATOM 917 C C . THR A 1 113 ? 13.116 -3.823 -28.992 1.00 69.56 113 THR A C 1
ATOM 919 O O . THR A 1 113 ? 13.061 -2.591 -28.944 1.00 69.56 113 THR A O 1
ATOM 922 N N . GLU A 1 114 ? 14.069 -4.457 -29.680 1.00 71.19 114 GLU A N 1
ATOM 923 C CA . GLU A 1 114 ? 15.052 -3.739 -30.505 1.00 71.19 114 GLU A CA 1
ATOM 924 C C . GLU A 1 114 ? 14.381 -2.850 -31.575 1.00 71.19 114 GLU A C 1
ATOM 926 O O . GLU A 1 114 ? 14.973 -1.865 -32.013 1.00 71.19 114 GLU A O 1
ATOM 931 N N . GLU A 1 115 ? 13.126 -3.138 -31.952 1.00 74.50 115 GLU A N 1
ATOM 932 C CA . GLU A 1 115 ? 12.329 -2.325 -32.882 1.00 74.50 115 GLU A CA 1
ATOM 933 C C . GLU A 1 115 ? 11.562 -1.159 -32.218 1.00 74.50 115 GLU A C 1
ATOM 935 O O . GLU A 1 115 ? 10.885 -0.397 -32.909 1.00 74.50 115 GLU A O 1
ATOM 940 N N . GLY A 1 116 ? 11.661 -0.988 -30.894 1.00 67.50 116 GLY A N 1
ATOM 941 C CA . GLY A 1 116 ? 10.999 0.088 -30.145 1.00 67.50 116 GLY A CA 1
ATOM 942 C C . GLY A 1 116 ? 9.560 -0.215 -29.711 1.00 67.50 116 GLY A C 1
ATOM 943 O O . GLY A 1 116 ? 8.878 0.667 -29.182 1.00 67.50 116 GLY A O 1
ATOM 944 N N . ASP A 1 117 ? 9.085 -1.450 -29.889 1.00 71.00 117 ASP A N 1
ATOM 945 C CA . ASP A 1 117 ? 7.767 -1.873 -29.419 1.00 71.00 117 ASP A CA 1
ATOM 946 C C . ASP A 1 117 ? 7.773 -2.139 -27.909 1.00 71.00 117 ASP A C 1
ATOM 948 O O . ASP A 1 117 ? 8.639 -2.843 -27.402 1.00 71.00 117 ASP A O 1
ATOM 952 N N . MET A 1 118 ? 6.749 -1.674 -27.178 1.00 70.12 118 MET A N 1
ATOM 953 C CA . MET A 1 118 ? 6.579 -2.046 -25.763 1.00 70.12 118 MET A CA 1
ATOM 954 C C . MET A 1 118 ? 6.433 -3.562 -25.606 1.00 70.12 118 MET A C 1
ATOM 956 O O . MET A 1 118 ? 5.527 -4.170 -26.202 1.00 70.12 118 MET A O 1
ATOM 960 N N . CYS A 1 119 ? 7.253 -4.139 -24.728 1.00 64.88 119 CYS A N 1
ATOM 961 C CA . CYS A 1 119 ? 7.246 -5.557 -24.410 1.00 64.88 119 CYS A CA 1
ATOM 962 C C . CYS A 1 119 ? 5.870 -6.027 -23.893 1.00 64.88 119 CYS A C 1
ATOM 964 O O . CYS A 1 119 ? 5.137 -5.273 -23.236 1.00 64.88 119 CYS A O 1
ATOM 966 N N . PRO A 1 120 ? 5.493 -7.300 -24.133 1.00 62.69 120 PRO A N 1
ATOM 967 C CA . PRO A 1 120 ? 4.185 -7.837 -23.752 1.00 62.69 120 PRO A CA 1
ATOM 968 C C . PRO A 1 120 ? 3.837 -7.700 -22.263 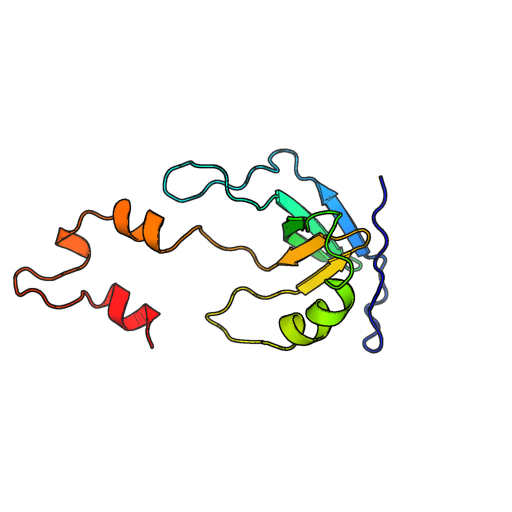1.00 62.69 120 PRO A C 1
ATOM 970 O O . PRO A 1 120 ? 2.653 -7.662 -21.924 1.00 62.69 120 PRO A O 1
ATOM 973 N N . ILE A 1 121 ? 4.841 -7.618 -21.382 1.00 59.97 121 ILE A N 1
ATOM 974 C CA . ILE A 1 121 ? 4.646 -7.444 -19.937 1.00 59.97 121 ILE A CA 1
ATOM 975 C C . ILE A 1 121 ? 3.966 -6.106 -19.612 1.00 59.97 121 ILE A C 1
ATOM 977 O O . ILE A 1 121 ? 3.000 -6.089 -18.854 1.00 59.97 121 ILE A O 1
ATOM 981 N N . LEU A 1 122 ? 4.356 -5.019 -20.288 1.00 59.84 122 LEU A N 1
ATOM 982 C CA . LEU A 1 122 ? 3.728 -3.704 -20.145 1.00 59.84 122 LEU A CA 1
ATOM 983 C C . LEU A 1 122 ? 2.319 -3.690 -20.751 1.00 59.84 122 LEU A C 1
ATOM 985 O O . LEU A 1 122 ? 1.384 -3.171 -20.145 1.00 59.84 122 LEU A O 1
ATOM 989 N N . ARG A 1 123 ? 2.117 -4.346 -21.905 1.00 58.94 123 ARG A N 1
ATOM 990 C CA . ARG A 1 123 ? 0.792 -4.440 -22.556 1.00 58.94 123 ARG A CA 1
ATOM 991 C C . ARG A 1 123 ? -0.252 -5.157 -21.692 1.00 58.94 123 ARG A C 1
ATOM 993 O O . ARG A 1 123 ? -1.439 -4.879 -21.835 1.00 58.94 123 ARG A O 1
ATOM 1000 N N . LYS A 1 124 ? 0.174 -6.082 -20.824 1.00 55.97 124 LYS A N 1
ATOM 1001 C CA . LYS A 1 124 ? -0.700 -6.799 -19.880 1.00 55.97 124 LYS A CA 1
ATOM 1002 C C . LYS A 1 124 ? -1.056 -5.989 -18.633 1.00 55.97 124 LYS A C 1
ATOM 1004 O O . LYS A 1 124 ? -2.046 -6.317 -18.003 1.00 55.97 124 LYS A O 1
ATOM 1009 N N . MET A 1 125 ? -0.276 -4.968 -18.273 1.00 54.12 125 MET A N 1
ATOM 1010 C CA . MET A 1 125 ? -0.575 -4.105 -17.120 1.00 54.12 125 MET A CA 1
ATOM 1011 C C . MET A 1 125 ? -1.558 -2.976 -17.463 1.00 54.12 125 MET A C 1
ATOM 1013 O O . MET A 1 125 ? -2.205 -2.436 -16.573 1.00 54.12 125 MET A O 1
ATOM 1017 N N . VAL A 1 126 ? -1.667 -2.619 -18.748 1.00 50.62 126 VAL A N 1
ATOM 1018 C CA . VAL A 1 126 ? -2.547 -1.545 -19.252 1.00 50.62 126 VAL A CA 1
ATOM 1019 C C . VAL A 1 126 ? -3.930 -2.071 -19.687 1.00 50.62 126 VAL A C 1
ATOM 1021 O O . VAL A 1 126 ? -4.836 -1.278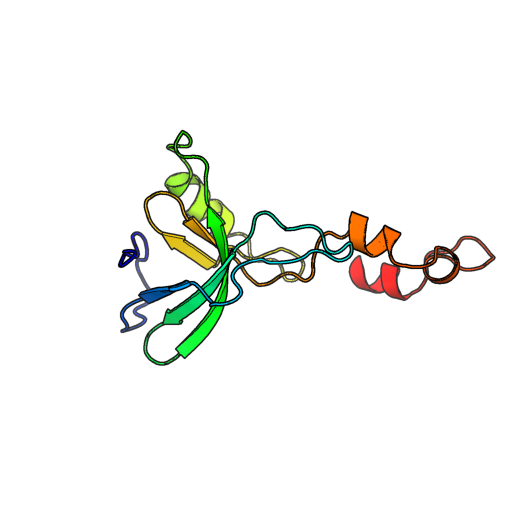 -19.935 1.00 50.62 126 VAL A O 1
ATOM 1024 N N . LYS A 1 127 ? -4.106 -3.395 -19.788 1.00 39.81 127 LYS A N 1
ATOM 1025 C CA . LYS A 1 127 ? -5.373 -4.059 -20.142 1.00 39.81 127 LYS A CA 1
ATOM 1026 C C . LYS A 1 127 ? -6.037 -4.671 -18.919 1.00 39.81 127 LYS A C 1
ATOM 1028 O O . LYS A 1 127 ? -7.284 -4.622 -18.876 1.00 39.81 127 LYS A O 1
#